Protein AF-A0A7S7QTP5-F1 (afdb_monomer_lite)

Foldseek 3Di:
DDPPPDPLQADAPDKFWQDDPFDDAQQKTWGQDPSCLVQLVQFDDPVDPPRFRQKFKDKSNHTFDDEDDDLVCCRPVALRYKHGHSRTIMHGDNVSPDPNPPPIIMMIHHHYPVVVPDD

Secondary structure (DSSP, 8-state):
--------PPPSSEEEEE-SPPEEETTEEEE--GGGGGTGGGS--TT-TT-----EEEETTEEP---S--HHHHHHH-TT-EEEETTEEEE--TTS--TTTS---EEEEE--GGGG---

pLDDT: mean 87.25, std 17.01, range [39.84, 98.75]

Radius of gyration: 14.22 Å; chains: 1; bounding box: 44×34×38 Å

Sequence (119 aa):
MNHRYVDPVPKGTIVIRLSKPFEAHDHAAVSRQDVLSKLAPWADDDKVEAQQSPIIVYEDGVPLGPAHNTFGDIARLGAGRYAHWRSGVAFSASDNSDPNDNGRNYWAVLPNEQSRRRD

Structure (mmCIF, N/CA/C/O backbone):
data_AF-A0A7S7QTP5-F1
#
_entry.id   AF-A0A7S7QTP5-F1
#
loop_
_atom_site.group_PDB
_atom_site.id
_atom_site.type_symbol
_atom_site.label_atom_id
_atom_site.label_alt_id
_atom_site.label_comp_id
_atom_site.label_asym_id
_atom_site.label_entity_id
_atom_site.label_seq_id
_atom_site.pdbx_PDB_ins_code
_atom_site.Cartn_x
_atom_site.Cartn_y
_atom_site.Cartn_z
_atom_site.occupancy
_atom_site.B_iso_or_equiv
_atom_site.auth_seq_id
_atom_site.auth_comp_id
_atom_site.auth_asym_id
_atom_site.auth_atom_id
_atom_site.pdbx_PDB_model_num
ATOM 1 N N . MET A 1 1 ? -27.905 -20.172 7.215 1.00 39.94 1 MET A N 1
ATOM 2 C CA . MET A 1 1 ? -26.497 -19.752 7.373 1.00 39.94 1 MET A CA 1
ATOM 3 C C . MET A 1 1 ? -26.428 -18.232 7.280 1.00 39.94 1 MET A C 1
ATOM 5 O O . MET A 1 1 ? -26.692 -17.697 6.214 1.00 39.94 1 MET A O 1
ATOM 9 N N . ASN A 1 2 ? -26.147 -17.532 8.384 1.00 39.84 2 ASN A N 1
ATOM 10 C CA . ASN A 1 2 ? -25.981 -16.074 8.384 1.00 39.84 2 ASN A CA 1
ATOM 11 C C . ASN A 1 2 ? -24.528 -15.732 8.038 1.00 39.84 2 ASN A C 1
ATOM 13 O O . ASN A 1 2 ? -23.695 -15.621 8.935 1.00 39.84 2 ASN A O 1
ATOM 17 N N . HIS A 1 3 ? -24.210 -15.548 6.758 1.00 47.28 3 HIS A N 1
ATOM 18 C CA . HIS A 1 3 ? -22.981 -14.843 6.396 1.00 47.28 3 HIS A CA 1
ATOM 19 C C . HIS A 1 3 ? -23.216 -13.352 6.643 1.00 47.28 3 HIS A C 1
ATOM 21 O O . HIS A 1 3 ? -23.709 -12.629 5.782 1.00 47.28 3 HIS A O 1
ATOM 27 N N . ARG A 1 4 ? -22.910 -12.892 7.862 1.00 48.09 4 ARG A N 1
ATOM 28 C CA . ARG A 1 4 ? -22.656 -11.469 8.103 1.00 48.09 4 ARG A CA 1
ATOM 29 C C . ARG A 1 4 ? -21.436 -11.115 7.256 1.00 48.09 4 ARG A C 1
ATOM 31 O O . ARG A 1 4 ? -20.320 -11.450 7.636 1.00 48.09 4 ARG A O 1
ATOM 38 N N . TYR A 1 5 ? -21.658 -10.493 6.103 1.00 48.84 5 TYR A N 1
ATOM 39 C CA . TYR A 1 5 ? -20.602 -9.808 5.369 1.00 48.84 5 TYR A CA 1
ATOM 40 C C . TYR A 1 5 ? -20.106 -8.678 6.276 1.00 48.84 5 TYR A C 1
ATOM 42 O O . TYR A 1 5 ? -20.771 -7.655 6.436 1.00 48.84 5 TYR A O 1
ATOM 50 N N . VAL A 1 6 ? -19.008 -8.927 6.987 1.00 53.88 6 VAL A N 1
ATOM 51 C CA . VAL A 1 6 ? -18.266 -7.874 7.673 1.00 53.88 6 VAL A CA 1
ATOM 52 C C . VAL A 1 6 ? -17.438 -7.221 6.587 1.00 53.88 6 VAL A C 1
ATOM 54 O O . VAL A 1 6 ? -16.608 -7.889 5.979 1.00 53.88 6 VAL A O 1
ATOM 57 N N . ASP A 1 7 ? -17.713 -5.951 6.311 1.00 54.00 7 ASP A N 1
ATOM 58 C CA . ASP A 1 7 ? -16.914 -5.168 5.378 1.00 54.00 7 ASP A CA 1
ATOM 59 C C . ASP A 1 7 ? -15.446 -5.205 5.855 1.00 54.00 7 ASP A C 1
ATOM 61 O O . ASP A 1 7 ? -15.170 -4.728 6.962 1.00 54.00 7 ASP A O 1
ATOM 65 N N . PRO A 1 8 ? -14.511 -5.833 5.114 1.00 67.81 8 PRO A N 1
ATOM 66 C CA . PRO A 1 8 ? -13.168 -6.140 5.614 1.00 67.81 8 PRO A CA 1
ATOM 67 C C . PRO A 1 8 ? -12.243 -4.916 5.624 1.00 67.81 8 PRO A C 1
ATOM 69 O O . PRO A 1 8 ? -11.036 -5.056 5.809 1.00 67.81 8 PRO A O 1
ATOM 72 N N . VAL A 1 9 ? -12.790 -3.717 5.398 1.00 77.25 9 VAL A N 1
ATOM 73 C CA . VAL A 1 9 ? -12.048 -2.458 5.376 1.00 77.25 9 VAL A CA 1
ATOM 74 C C . VAL A 1 9 ? -11.381 -2.250 6.739 1.00 77.25 9 VAL A C 1
ATOM 76 O O . VAL A 1 9 ? -12.078 -2.105 7.752 1.00 77.25 9 VAL A O 1
ATOM 79 N N . PRO A 1 10 ? -10.038 -2.217 6.801 1.00 83.00 10 PRO A N 1
ATOM 80 C CA . PRO A 1 10 ? -9.339 -1.926 8.041 1.00 83.00 10 PRO A CA 1
ATOM 81 C C . PRO A 1 10 ? -9.759 -0.563 8.599 1.00 83.00 10 PRO A C 1
ATOM 83 O O . PRO A 1 10 ? -10.066 0.367 7.854 1.00 83.00 10 PRO A O 1
ATOM 86 N N . LYS A 1 11 ? -9.753 -0.415 9.924 1.00 87.56 11 LYS A N 1
ATOM 87 C CA . LYS A 1 11 ? -10.119 0.848 10.579 1.00 87.56 11 LYS A CA 1
ATOM 88 C C . LYS A 1 11 ? -8.886 1.725 10.792 1.00 87.56 11 LYS A C 1
ATOM 90 O O . LYS A 1 11 ? -7.840 1.233 11.203 1.00 87.56 11 LYS A O 1
ATOM 95 N N . GLY A 1 12 ? -9.040 3.030 10.601 1.00 89.88 12 GLY A N 1
ATOM 96 C CA . GLY A 1 12 ? -7.996 4.017 10.866 1.00 89.88 12 GLY A CA 1
ATOM 97 C C . GLY A 1 12 ? -8.468 5.442 10.598 1.00 89.88 12 GLY A C 1
ATOM 98 O O . GLY A 1 12 ? -9.586 5.655 10.131 1.00 89.88 12 GLY A O 1
ATOM 99 N N . THR A 1 13 ? -7.592 6.405 10.879 1.00 93.19 13 THR A N 1
ATOM 100 C CA . THR A 1 13 ? -7.802 7.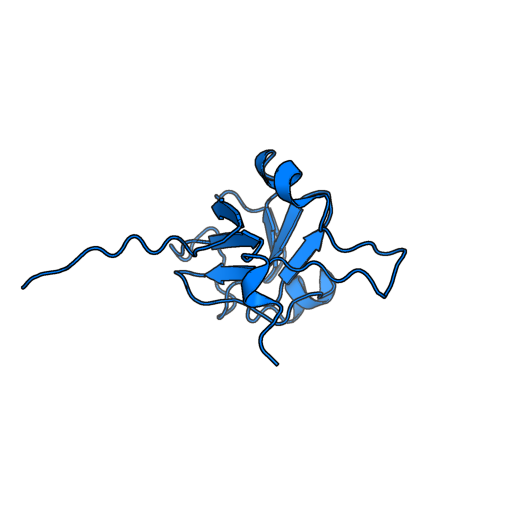834 10.615 1.00 93.19 13 THR A CA 1
ATOM 101 C C . THR A 1 13 ? -7.931 8.086 9.116 1.00 93.19 13 THR A C 1
ATOM 103 O O . THR A 1 13 ? -8.792 8.837 8.667 1.00 93.19 13 THR A O 1
ATOM 106 N N . ILE A 1 14 ? -7.066 7.438 8.334 1.00 94.19 14 ILE A N 1
ATOM 107 C CA . ILE A 1 14 ? -7.087 7.458 6.873 1.00 94.19 14 ILE A CA 1
ATOM 108 C C . ILE A 1 14 ? -7.006 6.009 6.414 1.00 94.19 14 ILE A C 1
ATOM 110 O O . ILE A 1 14 ? -6.137 5.269 6.866 1.00 94.19 14 ILE A O 1
ATOM 114 N N . VAL A 1 15 ? -7.905 5.616 5.517 1.00 95.44 15 VAL A N 1
ATOM 115 C CA . VAL A 1 15 ? -7.977 4.263 4.965 1.00 95.44 15 VAL A CA 1
ATOM 116 C C . VAL A 1 15 ? -8.074 4.382 3.452 1.00 95.44 15 VAL A C 1
ATOM 118 O O . VAL A 1 15 ? -9.026 4.963 2.930 1.00 95.44 15 VAL A O 1
ATOM 121 N N . ILE A 1 16 ? -7.068 3.875 2.745 1.00 96.50 16 ILE A N 1
ATOM 122 C CA . ILE A 1 16 ? -6.974 3.956 1.287 1.00 96.50 16 ILE A CA 1
ATOM 123 C C . ILE A 1 16 ? -6.857 2.548 0.728 1.00 96.50 16 ILE A C 1
ATOM 125 O O . ILE A 1 16 ? -5.950 1.809 1.099 1.00 96.50 16 ILE A O 1
ATOM 129 N N . ARG A 1 17 ? -7.748 2.187 -0.198 1.00 96.69 17 ARG A N 1
ATOM 130 C CA . ARG A 1 17 ? -7.618 0.943 -0.959 1.00 96.69 17 ARG A CA 1
ATOM 131 C C . ARG A 1 17 ? -6.524 1.103 -2.010 1.00 96.69 17 ARG A C 1
ATOM 133 O O . ARG A 1 17 ? -6.604 2.012 -2.840 1.00 96.69 17 ARG A O 1
ATOM 140 N N . LEU A 1 18 ? -5.549 0.202 -1.988 1.00 97.06 18 LEU A N 1
ATOM 141 C CA . LEU A 1 18 ? -4.547 0.082 -3.036 1.00 97.06 18 LEU A CA 1
ATOM 142 C C . LEU A 1 18 ? -5.172 -0.702 -4.196 1.00 97.06 18 LEU A C 1
ATOM 144 O O . LEU A 1 18 ? -5.604 -1.841 -4.018 1.00 97.06 18 LEU A O 1
ATOM 148 N N . SER A 1 19 ? -5.295 -0.076 -5.364 1.00 94.38 19 SER A N 1
ATOM 149 C CA . SER A 1 19 ? -5.970 -0.651 -6.529 1.00 94.38 19 SER A CA 1
ATOM 150 C C . SER A 1 19 ? -5.017 -0.844 -7.697 1.00 94.38 19 SER A C 1
ATOM 152 O O . SER A 1 19 ? -4.252 0.060 -8.024 1.00 94.38 19 SER A O 1
ATOM 154 N N . LYS A 1 20 ? -5.157 -1.987 -8.368 1.00 91.94 20 LYS A N 1
ATOM 155 C CA . LYS A 1 20 ? -4.462 -2.316 -9.612 1.00 91.94 20 LYS A CA 1
ATOM 156 C C . LYS A 1 20 ? -4.752 -1.312 -10.754 1.00 91.94 20 LYS A C 1
ATOM 158 O O . LYS A 1 20 ? -5.817 -0.684 -10.736 1.00 91.94 20 LYS A O 1
ATOM 163 N N . PRO A 1 21 ? -3.885 -1.228 -11.782 1.00 95.88 21 PRO A N 1
ATOM 164 C CA . PRO A 1 21 ? -2.620 -1.956 -11.913 1.00 95.88 21 PRO A CA 1
ATOM 165 C C . PRO A 1 21 ? -1.558 -1.449 -10.934 1.00 95.88 21 PRO A C 1
ATOM 167 O O . PRO A 1 21 ? -1.421 -0.246 -10.726 1.00 95.88 21 PRO A O 1
ATOM 170 N N . PHE A 1 22 ? -0.816 -2.382 -10.345 1.00 97.56 22 PHE A N 1
ATOM 171 C CA . PHE A 1 22 ? 0.413 -2.091 -9.619 1.00 97.56 22 PHE A CA 1
ATOM 172 C C . PHE A 1 22 ? 1.601 -2.236 -10.561 1.00 97.56 22 PHE A C 1
ATOM 174 O O . PHE A 1 22 ? 1.638 -3.161 -11.376 1.00 97.56 22 PHE A O 1
ATOM 181 N N . GLU A 1 23 ? 2.590 -1.360 -10.424 1.00 97.56 23 GLU A N 1
ATOM 182 C CA . GLU A 1 23 ? 3.876 -1.560 -11.091 1.00 97.56 23 GLU A CA 1
ATOM 183 C C . GLU A 1 23 ? 4.602 -2.721 -10.406 1.00 97.56 23 GLU A C 1
ATOM 185 O O . GLU A 1 23 ? 4.903 -2.637 -9.214 1.00 97.56 23 GLU A O 1
ATOM 190 N N . ALA A 1 24 ? 4.834 -3.808 -11.141 1.00 95.12 24 ALA A N 1
ATOM 191 C CA . ALA A 1 24 ? 5.399 -5.042 -10.608 1.00 95.12 24 ALA A CA 1
ATOM 192 C C . ALA A 1 24 ? 6.895 -5.176 -10.937 1.00 95.12 24 ALA A C 1
ATOM 194 O O . ALA A 1 24 ? 7.311 -4.962 -12.077 1.00 95.12 24 ALA A O 1
ATOM 195 N N . HIS A 1 25 ? 7.692 -5.561 -9.939 1.00 95.75 25 HIS A N 1
ATOM 196 C CA . HIS A 1 25 ? 9.128 -5.826 -10.041 1.00 95.75 25 HIS A CA 1
ATOM 197 C C . HIS A 1 25 ? 9.516 -6.960 -9.080 1.00 95.75 25 HIS A C 1
ATOM 199 O O . HIS A 1 25 ? 9.566 -6.749 -7.869 1.00 95.75 25 HIS A O 1
ATOM 205 N N . ASP A 1 26 ? 9.804 -8.152 -9.607 1.00 96.88 26 ASP A N 1
ATOM 206 C CA . A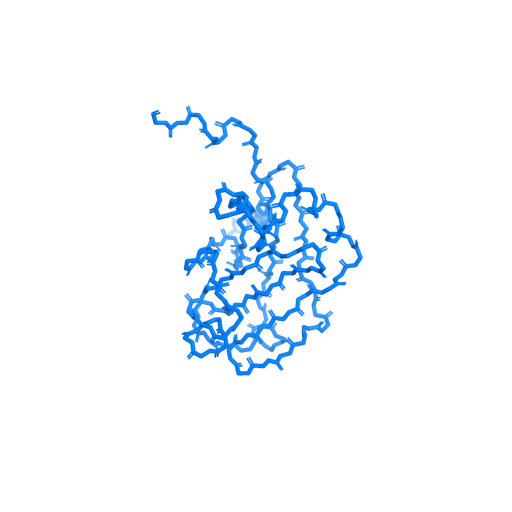SP A 1 26 ? 9.988 -9.378 -8.814 1.00 96.88 26 ASP A CA 1
ATOM 207 C C . ASP A 1 26 ? 8.813 -9.594 -7.838 1.00 96.88 26 ASP A C 1
ATOM 209 O O . ASP A 1 26 ? 7.672 -9.722 -8.277 1.00 96.88 26 ASP A O 1
ATOM 213 N N . HIS A 1 27 ? 9.054 -9.614 -6.523 1.00 97.88 27 HIS A N 1
ATOM 214 C CA . HIS A 1 27 ? 7.992 -9.712 -5.513 1.00 97.88 27 HIS A CA 1
ATOM 215 C C . HIS A 1 27 ? 7.341 -8.366 -5.160 1.00 97.88 27 HIS A C 1
ATOM 217 O O . HIS A 1 27 ? 6.355 -8.341 -4.421 1.00 97.88 27 HIS A O 1
ATOM 223 N N . ALA A 1 28 ? 7.891 -7.247 -5.637 1.00 97.69 28 ALA A N 1
ATOM 224 C CA . ALA A 1 28 ? 7.395 -5.917 -5.320 1.00 97.69 28 ALA A CA 1
ATOM 225 C C . ALA A 1 28 ? 6.247 -5.500 -6.243 1.00 97.69 28 ALA A C 1
ATOM 227 O O . ALA A 1 28 ? 6.298 -5.670 -7.458 1.00 97.69 28 ALA A O 1
ATOM 228 N N . ALA A 1 29 ? 5.262 -4.845 -5.646 1.00 98.31 29 ALA A N 1
ATOM 229 C CA . ALA A 1 29 ? 4.194 -4.107 -6.289 1.00 98.31 29 ALA A CA 1
ATOM 230 C C . ALA A 1 29 ? 4.215 -2.661 -5.780 1.00 98.31 29 ALA A C 1
ATOM 232 O O . ALA A 1 29 ? 4.357 -2.420 -4.577 1.00 98.31 29 ALA A O 1
ATOM 233 N N . VAL A 1 30 ? 4.063 -1.688 -6.679 1.00 98.25 30 VAL A N 1
ATOM 234 C CA . VAL A 1 30 ? 4.025 -0.261 -6.330 1.00 98.25 30 VAL A CA 1
ATOM 235 C C . VAL A 1 30 ? 2.688 0.351 -6.722 1.00 98.25 30 VAL A C 1
ATOM 237 O O . VAL A 1 30 ? 2.255 0.250 -7.871 1.00 98.25 30 VAL A O 1
ATOM 240 N N . SER A 1 31 ? 2.049 1.027 -5.765 1.00 97.88 31 SER A N 1
ATOM 241 C CA . SER A 1 31 ? 0.899 1.899 -6.011 1.00 97.88 31 SER A CA 1
ATOM 242 C C . SER A 1 31 ? 1.317 3.367 -5.949 1.00 97.88 31 SER A C 1
ATOM 244 O O . SER A 1 31 ? 1.920 3.813 -4.969 1.00 97.88 31 SER A O 1
ATOM 246 N N . ARG A 1 32 ? 0.940 4.121 -6.987 1.00 95.81 32 ARG A N 1
ATOM 247 C CA . ARG A 1 32 ? 1.130 5.577 -7.114 1.00 95.81 32 ARG A CA 1
ATOM 248 C C . ARG A 1 32 ? -0.192 6.334 -7.263 1.00 95.81 32 ARG A C 1
ATOM 250 O O . ARG A 1 32 ? -0.251 7.371 -7.910 1.00 95.81 32 ARG A O 1
ATOM 257 N N . GLN A 1 33 ? -1.280 5.804 -6.706 1.00 95.94 33 GLN A N 1
ATOM 258 C CA . GLN A 1 33 ? -2.585 6.465 -6.787 1.00 95.94 33 GLN A CA 1
ATOM 259 C C . GLN A 1 33 ? -2.535 7.873 -6.172 1.00 95.94 33 GLN A C 1
ATOM 261 O O . GLN A 1 33 ? -2.091 8.025 -5.036 1.00 95.94 33 GLN A O 1
ATOM 266 N N . ASP A 1 34 ? -3.102 8.875 -6.851 1.00 96.06 34 ASP A N 1
ATOM 267 C CA . ASP A 1 34 ? -3.112 10.278 -6.391 1.00 96.06 34 ASP A CA 1
ATOM 268 C C . ASP A 1 34 ? -3.661 10.454 -4.967 1.00 96.06 34 ASP A C 1
ATOM 270 O O . ASP A 1 34 ? -3.211 11.313 -4.206 1.00 96.06 34 ASP A O 1
ATOM 274 N N . VAL A 1 35 ? -4.618 9.610 -4.562 1.00 95.19 35 VAL A N 1
ATOM 275 C CA . VAL A 1 35 ? -5.208 9.631 -3.214 1.00 95.19 35 VAL A CA 1
ATOM 276 C C . VAL A 1 35 ? -4.183 9.344 -2.105 1.00 95.19 35 VAL A C 1
ATOM 278 O O . VAL A 1 35 ? -4.388 9.790 -0.975 1.00 95.19 35 VAL A O 1
ATOM 281 N N . LEU A 1 36 ? -3.062 8.677 -2.415 1.00 95.38 36 LEU A N 1
ATOM 282 C CA . LEU A 1 36 ? -1.958 8.432 -1.476 1.00 95.38 36 LEU A CA 1
ATOM 283 C C . LEU A 1 36 ? -1.244 9.719 -1.053 1.00 95.38 36 LEU A C 1
ATOM 285 O O . LEU A 1 36 ? -0.635 9.740 0.014 1.00 95.38 36 LEU A O 1
ATOM 289 N N . SER A 1 37 ? -1.402 10.827 -1.788 1.00 94.56 37 SER A N 1
ATOM 290 C CA . SER A 1 37 ? -0.927 12.150 -1.350 1.00 94.56 37 SER A CA 1
ATOM 291 C C . SER A 1 37 ? -1.478 12.563 0.023 1.00 94.56 37 SER A C 1
ATOM 293 O O . SER A 1 37 ? -0.824 13.310 0.750 1.00 94.56 37 SER A O 1
ATOM 295 N N . LYS A 1 38 ? -2.632 12.015 0.440 1.00 94.56 38 LYS A N 1
ATOM 296 C CA . LYS A 1 38 ? -3.180 12.197 1.793 1.00 94.56 38 LYS A CA 1
ATOM 297 C C . LYS A 1 38 ? -2.310 11.577 2.886 1.00 94.56 38 LYS A C 1
ATOM 299 O O . LYS A 1 38 ? -2.396 12.025 4.020 1.00 94.56 38 LYS A O 1
ATOM 304 N N . LEU A 1 39 ? -1.506 10.559 2.573 1.00 94.00 39 LEU A N 1
ATOM 305 C CA . LEU A 1 39 ? -0.581 9.908 3.505 1.00 94.00 39 LEU A CA 1
ATOM 306 C C . LEU A 1 39 ? 0.831 10.505 3.451 1.00 94.00 39 LEU A C 1
ATOM 308 O O . LEU A 1 39 ? 1.578 10.346 4.412 1.00 94.00 39 LEU A O 1
ATOM 312 N N . ALA A 1 40 ? 1.179 11.254 2.399 1.00 92.38 40 ALA A N 1
ATOM 313 C CA . ALA A 1 40 ? 2.509 11.838 2.203 1.00 92.38 40 ALA A CA 1
ATOM 314 C C . ALA A 1 40 ? 3.081 12.648 3.392 1.00 92.38 40 ALA A C 1
ATOM 316 O O . ALA A 1 40 ? 4.303 12.640 3.553 1.00 92.38 40 ALA A O 1
ATOM 317 N N . PRO A 1 41 ? 2.284 13.330 4.249 1.00 91.44 41 PRO A N 1
ATOM 318 C CA . PRO A 1 41 ? 2.807 13.967 5.464 1.00 91.44 41 PRO A CA 1
ATOM 319 C C . PRO A 1 41 ? 3.437 12.999 6.477 1.00 91.44 41 PRO A C 1
ATOM 321 O O . PRO A 1 41 ? 4.190 13.443 7.336 1.00 91.44 41 PRO A O 1
ATOM 324 N N . TRP A 1 42 ? 3.134 11.703 6.376 1.00 91.50 42 TRP A N 1
ATOM 325 C CA . TRP A 1 42 ? 3.615 10.637 7.255 1.00 91.50 42 TRP A CA 1
ATOM 326 C C . TRP A 1 42 ? 4.497 9.615 6.528 1.00 91.50 42 TRP A C 1
ATOM 328 O O . TRP A 1 42 ? 4.642 8.495 7.011 1.00 91.50 42 TRP A O 1
ATOM 338 N N . ALA A 1 43 ? 5.005 9.932 5.339 1.00 90.75 43 ALA A N 1
ATOM 339 C CA . ALA A 1 43 ? 5.917 9.052 4.613 1.00 90.75 43 ALA A CA 1
ATOM 340 C C . ALA A 1 43 ? 7.280 8.933 5.301 1.00 90.75 43 ALA A C 1
ATOM 342 O O . ALA A 1 43 ? 7.677 9.840 6.033 1.00 90.75 43 ALA A O 1
ATOM 343 N N . ASP A 1 44 ? 7.982 7.832 5.025 1.00 84.62 44 ASP A N 1
ATOM 344 C CA . ASP A 1 44 ? 9.392 7.695 5.380 1.00 84.62 44 ASP A CA 1
ATOM 345 C C . ASP A 1 44 ? 10.181 8.840 4.713 1.00 84.62 44 ASP A C 1
ATOM 347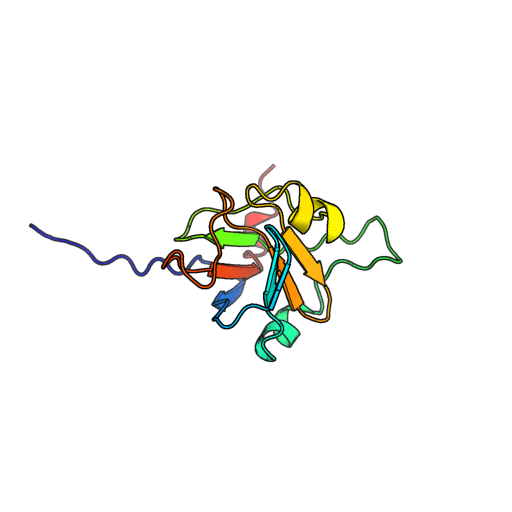 O O . ASP A 1 44 ? 9.943 9.184 3.546 1.00 84.62 44 ASP A O 1
ATOM 351 N N . ASP A 1 45 ? 11.084 9.468 5.468 1.00 73.88 45 ASP A N 1
ATOM 352 C CA . ASP A 1 45 ? 12.006 10.485 4.959 1.00 73.88 45 ASP A CA 1
ATOM 353 C C . ASP A 1 45 ? 13.428 9.920 4.986 1.00 73.88 45 ASP A C 1
ATOM 355 O O . ASP A 1 45 ? 14.022 9.765 6.052 1.00 73.88 45 ASP A O 1
ATOM 359 N N . ASP A 1 46 ? 13.991 9.650 3.805 1.00 61.16 46 ASP A N 1
ATOM 360 C CA . ASP A 1 46 ? 15.348 9.108 3.642 1.00 61.16 46 ASP A CA 1
ATOM 361 C C . ASP A 1 46 ? 16.440 10.001 4.269 1.00 61.16 46 ASP A C 1
ATOM 363 O O . ASP A 1 46 ? 17.581 9.569 4.432 1.00 61.16 46 ASP A O 1
ATOM 367 N N . LYS A 1 47 ? 16.126 11.260 4.612 1.00 61.09 47 LYS A N 1
ATOM 368 C CA . LYS A 1 47 ? 17.055 12.191 5.272 1.00 61.09 47 LYS A CA 1
ATOM 369 C C . LYS A 1 47 ? 16.972 12.157 6.796 1.00 61.09 47 LYS A C 1
ATOM 371 O O . LYS A 1 47 ? 17.815 12.769 7.452 1.00 61.09 47 LYS A O 1
ATOM 376 N N . VAL A 1 48 ? 15.959 11.505 7.365 1.00 55.16 48 VAL A N 1
ATOM 377 C CA . VAL A 1 48 ? 15.700 11.489 8.806 1.00 55.16 48 VAL A CA 1
ATOM 378 C C . VAL A 1 48 ? 15.454 10.049 9.242 1.00 55.16 48 VAL A C 1
ATOM 380 O O . VAL A 1 48 ? 14.318 9.589 9.264 1.00 55.16 48 VAL A O 1
ATOM 383 N N . GLU A 1 49 ? 16.517 9.364 9.676 1.00 50.38 49 GLU A N 1
ATOM 384 C CA . GLU A 1 49 ? 16.480 7.975 10.183 1.00 50.38 49 GLU A CA 1
ATOM 385 C C . GLU A 1 49 ? 15.411 7.728 11.273 1.00 50.38 49 GLU A C 1
ATOM 387 O O . GLU A 1 49 ? 15.025 6.590 11.526 1.00 50.38 49 GLU A O 1
ATOM 392 N N . ALA A 1 50 ? 14.910 8.788 11.919 1.00 52.72 50 ALA A N 1
ATOM 393 C CA . ALA A 1 50 ? 13.941 8.726 13.010 1.00 52.72 50 ALA A CA 1
ATOM 394 C C . ALA A 1 50 ? 12.464 8.929 12.604 1.00 52.72 50 ALA A C 1
ATOM 396 O O . ALA A 1 50 ? 11.593 8.793 13.464 1.00 52.72 50 ALA A O 1
ATOM 397 N N . GLN A 1 51 ? 12.141 9.270 11.347 1.00 58.34 51 GLN A N 1
ATOM 398 C CA . GLN A 1 51 ? 10.743 9.401 10.903 1.00 58.34 51 GLN A CA 1
ATOM 399 C C . GLN A 1 51 ? 10.288 8.147 10.163 1.00 58.34 51 GLN A C 1
ATOM 401 O O . GLN A 1 51 ? 10.247 8.097 8.938 1.00 58.34 51 GLN A O 1
ATOM 406 N N . GLN A 1 52 ? 9.927 7.139 10.953 1.00 78.56 52 GLN A N 1
ATOM 407 C CA . GLN A 1 52 ? 9.264 5.939 10.467 1.00 78.56 52 GLN A CA 1
ATOM 408 C C . GLN A 1 52 ? 7.784 6.221 10.212 1.00 78.56 52 GLN A C 1
ATOM 410 O O . GLN A 1 52 ? 7.049 6.699 11.085 1.00 78.56 52 GLN A O 1
ATOM 415 N N . SER A 1 53 ? 7.342 5.913 9.001 1.00 88.75 53 SER A N 1
ATOM 416 C CA . SER A 1 53 ? 5.952 5.991 8.609 1.00 88.75 53 SER A CA 1
ATOM 417 C C . SER A 1 53 ? 5.048 5.144 9.520 1.00 88.75 53 SER A C 1
ATOM 419 O O . SER A 1 53 ? 5.197 3.936 9.642 1.00 88.75 53 SER A O 1
ATOM 421 N N . PRO A 1 54 ? 4.009 5.720 10.124 1.00 92.62 54 PRO A N 1
ATOM 422 C CA . PRO A 1 54 ? 3.099 4.984 10.987 1.00 92.62 54 PRO A CA 1
ATOM 423 C C . PRO A 1 54 ? 2.067 4.150 10.223 1.00 92.62 54 PRO A C 1
ATOM 425 O O . PRO A 1 54 ? 1.158 3.608 10.857 1.00 92.62 54 PRO A O 1
ATOM 428 N N . ILE A 1 55 ? 2.090 4.155 8.887 1.00 94.69 55 ILE A N 1
ATOM 429 C CA . ILE A 1 55 ? 1.045 3.487 8.122 1.00 94.69 55 ILE A CA 1
ATOM 430 C C . ILE A 1 55 ? 1.205 1.972 8.210 1.00 94.69 55 ILE A C 1
ATOM 432 O O . ILE A 1 55 ? 2.317 1.451 8.259 1.00 94.69 55 ILE A O 1
ATOM 436 N N . ILE A 1 56 ? 0.083 1.265 8.168 1.00 96.38 56 ILE A N 1
ATOM 437 C CA . ILE A 1 56 ? 0.033 -0.192 8.093 1.00 96.38 56 ILE A CA 1
ATOM 438 C C . ILE A 1 56 ? -0.548 -0.564 6.736 1.00 96.38 56 ILE A C 1
ATOM 440 O O . ILE A 1 56 ? -1.599 -0.040 6.347 1.00 96.38 56 ILE A O 1
ATOM 444 N N . VAL A 1 57 ? 0.132 -1.461 6.023 1.00 97.62 57 VAL A N 1
ATOM 445 C CA . VAL A 1 57 ? -0.421 -2.076 4.816 1.00 97.62 57 VAL A CA 1
ATOM 446 C C . VAL A 1 57 ? -1.152 -3.353 5.212 1.00 97.62 57 VAL A C 1
ATOM 448 O O . VAL A 1 57 ? -0.625 -4.141 5.987 1.00 97.62 57 VAL A O 1
ATOM 451 N N . TYR A 1 58 ? -2.364 -3.557 4.703 1.00 98.00 58 TYR A N 1
ATOM 452 C CA . TYR A 1 58 ? -3.150 -4.768 4.938 1.00 98.00 58 TYR A CA 1
ATOM 453 C C . TYR A 1 58 ? -3.370 -5.538 3.639 1.00 98.00 58 TYR A C 1
ATOM 455 O O . TYR A 1 58 ? -3.610 -4.925 2.602 1.00 98.00 58 TYR A O 1
ATOM 463 N N . GLU A 1 59 ? -3.370 -6.864 3.740 1.00 97.44 59 GLU A N 1
ATOM 464 C CA . GLU A 1 59 ? -3.786 -7.836 2.729 1.00 97.44 59 GLU A CA 1
ATOM 465 C C . GLU A 1 59 ? -5.003 -8.600 3.268 1.00 97.44 59 GLU A C 1
ATOM 467 O O . GLU A 1 59 ? -4.916 -9.246 4.308 1.00 97.44 59 GLU A O 1
ATOM 472 N N . ASP A 1 60 ? -6.163 -8.466 2.620 1.00 95.31 60 ASP A N 1
ATOM 473 C CA . ASP A 1 60 ? -7.444 -9.061 3.045 1.00 95.31 60 ASP A CA 1
ATOM 474 C C . ASP A 1 60 ? -7.780 -8.850 4.538 1.00 95.31 60 ASP A C 1
ATOM 476 O O . ASP A 1 60 ? -8.385 -9.687 5.207 1.00 95.31 60 ASP A O 1
ATOM 480 N N . GLY A 1 61 ? -7.393 -7.687 5.070 1.00 91.12 61 GLY A N 1
ATOM 481 C CA . GLY A 1 61 ? -7.616 -7.315 6.469 1.00 91.12 61 GLY A CA 1
ATOM 482 C C . GLY A 1 61 ? -6.552 -7.823 7.449 1.00 91.12 61 GLY A C 1
ATOM 483 O O . GLY A 1 61 ? -6.632 -7.501 8.634 1.00 91.12 61 GLY A O 1
ATOM 484 N N . VAL A 1 62 ? -5.529 -8.539 6.978 1.00 95.00 62 VAL A N 1
ATOM 485 C CA . VAL A 1 62 ? -4.358 -8.960 7.763 1.00 95.00 62 VAL A CA 1
ATOM 486 C C . VAL A 1 62 ? -3.207 -7.972 7.539 1.00 95.00 62 VAL A C 1
ATOM 488 O O . VAL A 1 62 ? -2.903 -7.664 6.388 1.00 95.00 62 VAL A O 1
ATOM 491 N N . PRO A 1 63 ? -2.562 -7.437 8.592 1.00 96.56 63 PRO A N 1
ATOM 492 C CA . PRO A 1 63 ? -1.437 -6.527 8.419 1.00 96.56 63 PRO A CA 1
ATOM 493 C C . PRO A 1 63 ? -0.240 -7.254 7.797 1.00 96.56 63 PRO A C 1
ATOM 495 O O . PRO A 1 63 ? 0.152 -8.334 8.239 1.00 96.56 63 PRO A O 1
ATOM 498 N N . LEU A 1 64 ? 0.345 -6.629 6.783 1.00 97.81 64 LEU A N 1
ATOM 499 C CA . LEU A 1 64 ? 1.611 -7.021 6.188 1.00 97.81 64 LEU A CA 1
ATOM 500 C C . LEU A 1 64 ? 2.782 -6.482 7.021 1.00 97.81 64 LEU A C 1
ATOM 502 O O . LEU A 1 64 ? 2.654 -5.514 7.771 1.00 97.81 64 LEU A O 1
ATOM 506 N N . GLY A 1 65 ? 3.943 -7.104 6.867 1.00 95.50 65 GLY A N 1
ATOM 507 C CA . GLY A 1 65 ? 5.202 -6.626 7.416 1.00 95.50 65 GLY A CA 1
ATOM 508 C C . GLY A 1 65 ? 6.356 -7.568 7.069 1.00 95.50 65 GLY A C 1
ATOM 509 O O . GLY A 1 65 ? 6.118 -8.647 6.530 1.00 95.50 65 GLY A O 1
ATOM 510 N N . PRO A 1 66 ? 7.607 -7.209 7.403 1.00 95.44 66 PRO A N 1
ATOM 511 C CA . PRO A 1 66 ? 8.007 -6.003 8.138 1.00 95.44 66 PRO A CA 1
ATOM 512 C C . PRO A 1 66 ? 7.773 -4.673 7.388 1.00 95.44 66 PRO A C 1
ATOM 514 O O . PRO A 1 66 ? 7.786 -4.631 6.159 1.00 95.44 66 PRO A O 1
ATOM 517 N N . ALA A 1 67 ? 7.582 -3.580 8.131 1.00 93.44 67 ALA A N 1
ATOM 518 C CA . ALA A 1 67 ? 7.524 -2.210 7.600 1.00 93.44 67 ALA A CA 1
ATOM 519 C C . ALA A 1 67 ? 8.935 -1.617 7.389 1.00 93.44 67 ALA A C 1
ATOM 521 O O . ALA A 1 67 ? 9.911 -2.194 7.868 1.00 93.44 67 ALA A O 1
ATOM 522 N N . HIS A 1 68 ? 9.039 -0.464 6.716 1.00 91.81 68 HIS A N 1
ATOM 523 C CA . HIS A 1 68 ? 10.286 0.310 6.529 1.00 91.81 68 HIS A CA 1
ATOM 524 C C . HIS A 1 68 ? 11.414 -0.448 5.819 1.00 91.81 68 HIS A C 1
ATOM 526 O O . HIS A 1 68 ? 12.570 -0.400 6.235 1.00 91.81 68 HIS A O 1
ATOM 532 N N . ASN A 1 69 ? 11.090 -1.182 4.755 1.00 92.94 69 ASN A N 1
ATOM 533 C CA . ASN A 1 69 ? 12.101 -1.902 3.978 1.00 92.94 69 ASN A CA 1
ATOM 534 C C . ASN A 1 69 ? 12.597 -1.081 2.785 1.00 92.94 69 ASN A C 1
ATOM 536 O O . ASN A 1 69 ? 11.911 -0.202 2.271 1.00 92.94 69 ASN A O 1
ATOM 540 N N . THR A 1 70 ? 13.789 -1.401 2.288 1.00 92.88 70 THR A N 1
ATOM 541 C CA . THR A 1 70 ? 14.237 -0.862 1.000 1.00 92.88 70 THR A CA 1
ATOM 542 C C . THR A 1 70 ? 13.416 -1.475 -0.138 1.00 92.88 70 THR A C 1
ATOM 544 O O . THR A 1 70 ? 12.948 -2.610 -0.032 1.00 92.88 70 THR A O 1
ATOM 547 N N . PHE A 1 71 ? 13.280 -0.773 -1.269 1.00 93.81 71 PHE A N 1
ATOM 548 C CA . PHE A 1 71 ? 12.639 -1.362 -2.454 1.00 93.81 71 PHE A CA 1
ATOM 549 C C . PHE A 1 71 ? 13.330 -2.661 -2.899 1.00 93.81 71 PHE A C 1
ATOM 551 O O . PHE A 1 71 ? 12.658 -3.619 -3.268 1.00 93.81 71 PHE A O 1
ATOM 558 N N . GLY A 1 72 ? 14.663 -2.716 -2.795 1.00 95.31 72 GLY A N 1
ATOM 559 C CA . GLY A 1 72 ? 15.443 -3.910 -3.117 1.00 95.31 72 GLY A CA 1
ATOM 560 C C . GLY A 1 72 ? 15.103 -5.108 -2.228 1.00 95.31 72 GLY A C 1
ATOM 561 O O . GLY A 1 72 ? 14.981 -6.221 -2.734 1.00 95.31 72 GLY A O 1
ATOM 562 N N . ASP A 1 73 ? 14.892 -4.905 -0.925 1.00 96.31 73 ASP A N 1
ATOM 563 C CA . ASP A 1 73 ? 14.471 -5.989 -0.031 1.00 96.31 73 ASP A CA 1
ATOM 564 C C . ASP A 1 73 ? 13.019 -6.405 -0.260 1.00 96.31 73 ASP A C 1
ATOM 566 O O . ASP A 1 73 ? 12.715 -7.592 -0.169 1.00 96.31 73 ASP A O 1
ATOM 570 N N . ILE A 1 74 ? 12.129 -5.472 -0.611 1.00 97.50 74 ILE A N 1
ATOM 571 C CA . ILE A 1 74 ? 10.752 -5.816 -0.996 1.00 97.50 74 ILE A CA 1
ATOM 572 C C . ILE A 1 74 ? 10.767 -6.681 -2.263 1.00 97.50 74 ILE A C 1
ATOM 574 O O . ILE A 1 74 ? 10.161 -7.747 -2.267 1.00 97.50 74 ILE A O 1
ATOM 578 N N . ALA A 1 75 ? 11.501 -6.272 -3.300 1.00 97.50 75 ALA A N 1
ATOM 579 C CA . ALA A 1 75 ? 11.580 -7.003 -4.564 1.00 97.50 75 ALA A CA 1
ATOM 580 C C . ALA A 1 75 ? 12.230 -8.387 -4.401 1.00 97.50 75 ALA A C 1
ATOM 582 O O . ALA A 1 75 ? 11.724 -9.377 -4.922 1.00 97.50 75 ALA A O 1
ATOM 583 N N . ARG A 1 76 ? 13.326 -8.471 -3.634 1.00 97.75 76 ARG A N 1
ATOM 584 C CA . ARG A 1 76 ? 14.133 -9.693 -3.494 1.00 97.75 76 ARG A CA 1
ATOM 585 C C . ARG A 1 76 ? 13.612 -10.670 -2.443 1.00 97.75 76 ARG A C 1
ATOM 587 O O . ARG A 1 76 ? 13.723 -11.876 -2.636 1.00 97.75 76 ARG A O 1
ATOM 594 N N . LEU A 1 77 ? 13.144 -10.177 -1.295 1.00 97.94 77 LEU A N 1
ATOM 595 C CA . LEU A 1 77 ? 12.720 -11.022 -0.169 1.00 97.94 77 LEU A CA 1
ATOM 596 C C . LEU A 1 77 ? 11.201 -11.170 -0.092 1.00 97.94 77 LEU A C 1
ATOM 598 O O . LEU A 1 77 ? 10.720 -12.2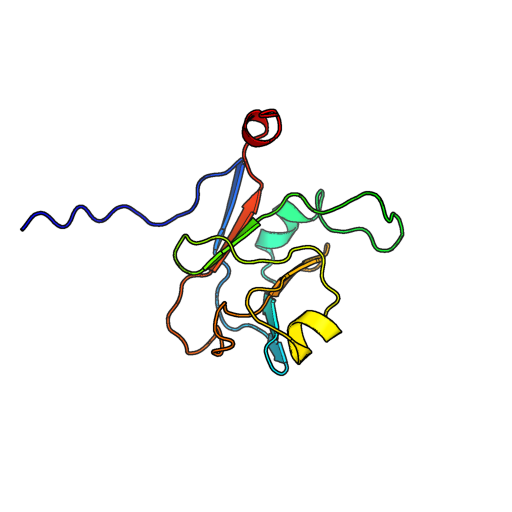04 0.372 1.00 97.94 77 LEU A O 1
ATOM 602 N N . GLY A 1 78 ? 10.464 -10.131 -0.491 1.00 97.94 78 GLY A N 1
ATOM 603 C CA . GLY A 1 78 ? 9.011 -10.074 -0.394 1.00 97.94 78 GLY A CA 1
ATOM 604 C C . GLY A 1 78 ? 8.493 -10.385 1.015 1.00 97.94 78 GLY A C 1
ATOM 605 O O . GLY A 1 78 ? 8.960 -9.806 2.002 1.00 97.94 78 GLY A O 1
ATOM 606 N N . ALA A 1 79 ? 7.566 -11.338 1.102 1.00 98.00 79 ALA A N 1
ATOM 607 C CA . ALA A 1 79 ? 6.957 -11.907 2.301 1.00 98.00 79 ALA A CA 1
ATOM 608 C C . ALA A 1 79 ? 6.236 -10.864 3.161 1.00 98.00 79 ALA A C 1
ATOM 610 O O . ALA A 1 79 ? 6.435 -10.802 4.372 1.00 98.00 79 ALA A O 1
ATOM 611 N N . GLY A 1 80 ? 5.435 -10.009 2.520 1.00 98.19 80 GLY A N 1
ATOM 612 C CA . GLY A 1 80 ? 4.687 -8.947 3.192 1.00 98.19 80 GLY A CA 1
ATOM 613 C C . GLY A 1 80 ? 5.502 -7.694 3.515 1.00 98.19 80 GLY A C 1
ATOM 614 O O . GLY A 1 80 ? 4.984 -6.772 4.141 1.00 98.19 80 GLY A O 1
ATOM 615 N N . ARG A 1 81 ? 6.767 -7.600 3.092 1.00 98.25 81 ARG A N 1
ATOM 616 C CA . ARG A 1 81 ? 7.547 -6.368 3.270 1.00 98.25 81 ARG A CA 1
ATOM 617 C C . ARG A 1 81 ? 6.911 -5.207 2.534 1.00 98.25 81 ARG A C 1
ATOM 619 O O . ARG A 1 81 ? 6.447 -5.373 1.404 1.00 98.25 81 ARG A O 1
ATOM 626 N N . TYR A 1 82 ? 6.960 -4.031 3.150 1.00 97.81 82 TYR A N 1
ATOM 627 C CA . TYR A 1 82 ? 6.510 -2.799 2.519 1.00 97.81 82 TYR A CA 1
ATOM 628 C C . TYR A 1 82 ? 7.314 -1.573 2.958 1.00 97.81 82 TYR A C 1
ATOM 630 O O . TYR A 1 82 ? 8.052 -1.592 3.948 1.00 97.81 82 TYR A O 1
ATOM 638 N N . ALA A 1 83 ? 7.139 -0.502 2.190 1.00 95.44 83 ALA A N 1
ATOM 639 C CA . ALA A 1 83 ? 7.653 0.833 2.441 1.00 95.44 83 ALA A CA 1
ATOM 640 C C . ALA A 1 83 ? 6.653 1.881 1.957 1.00 95.44 83 ALA A C 1
ATOM 642 O O . ALA A 1 83 ? 5.886 1.648 1.016 1.00 95.44 83 ALA A O 1
ATOM 643 N N . HIS A 1 84 ? 6.676 3.046 2.593 1.00 95.19 84 HIS A N 1
ATOM 644 C CA . HIS A 1 84 ? 5.809 4.154 2.230 1.00 95.19 84 HIS A CA 1
ATOM 645 C C . HIS A 1 84 ? 6.625 5.418 2.022 1.00 95.19 84 HIS A C 1
ATOM 647 O O . HIS A 1 84 ? 7.228 5.955 2.947 1.00 95.19 84 HIS A O 1
ATOM 653 N N . TRP A 1 85 ? 6.582 5.918 0.795 1.00 91.56 85 TRP A N 1
ATOM 654 C CA . TRP A 1 85 ? 7.260 7.132 0.375 1.00 91.56 85 TRP A CA 1
ATOM 655 C C . TRP A 1 85 ? 6.232 8.215 0.068 1.00 91.56 85 TRP A C 1
ATOM 657 O O . TRP A 1 85 ? 5.056 7.941 -0.170 1.00 91.56 85 TRP A O 1
ATOM 667 N N . ARG A 1 86 ? 6.681 9.469 -0.040 1.00 90.19 86 ARG A N 1
ATOM 668 C CA . ARG A 1 86 ? 5.794 10.581 -0.429 1.00 90.19 86 ARG A CA 1
ATOM 669 C C . ARG A 1 86 ? 5.093 10.356 -1.773 1.00 90.19 86 ARG A C 1
ATOM 671 O O . ARG A 1 86 ? 4.034 10.929 -2.001 1.00 90.19 86 ARG A O 1
ATOM 678 N N . SER A 1 87 ? 5.700 9.565 -2.655 1.00 89.88 87 SER A N 1
ATOM 679 C CA . SER A 1 87 ? 5.214 9.275 -4.005 1.00 89.88 87 SER A CA 1
ATOM 680 C C . SER A 1 87 ? 4.347 8.018 -4.108 1.00 89.88 87 SER A C 1
ATOM 682 O O . SER A 1 87 ? 3.789 7.778 -5.177 1.00 89.88 87 SER A O 1
ATOM 684 N N . GLY A 1 88 ? 4.225 7.209 -3.050 1.00 94.88 88 GLY A N 1
ATOM 685 C CA . GLY A 1 88 ? 3.444 5.978 -3.113 1.00 94.88 88 GLY A CA 1
ATOM 686 C C . GLY A 1 88 ? 3.809 4.932 -2.066 1.00 94.88 88 GLY A C 1
ATOM 687 O O . GLY A 1 88 ? 4.568 5.179 -1.131 1.00 94.88 88 GLY A O 1
ATOM 688 N N . VAL A 1 89 ? 3.254 3.736 -2.246 1.00 97.44 89 VAL A N 1
ATOM 689 C CA . VAL A 1 89 ? 3.496 2.574 -1.383 1.00 97.44 89 VAL A CA 1
ATOM 690 C C . VAL A 1 89 ? 4.076 1.452 -2.229 1.00 97.44 89 VAL A C 1
ATOM 692 O O . VAL A 1 89 ? 3.485 1.084 -3.245 1.00 97.44 89 VAL A O 1
ATOM 695 N N . ALA A 1 90 ? 5.206 0.902 -1.793 1.00 97.69 90 ALA A N 1
ATOM 696 C CA . ALA A 1 90 ? 5.768 -0.333 -2.325 1.00 97.69 90 ALA A CA 1
ATOM 697 C C . ALA A 1 90 ? 5.525 -1.459 -1.323 1.00 97.69 90 ALA A C 1
ATOM 699 O O . ALA A 1 90 ? 5.731 -1.272 -0.127 1.00 97.69 90 ALA A O 1
ATOM 700 N N . PHE A 1 91 ? 5.082 -2.619 -1.788 1.00 98.50 91 PHE A N 1
ATOM 701 C CA . PHE A 1 91 ? 4.768 -3.760 -0.933 1.00 98.50 91 PHE A CA 1
ATOM 702 C C . PHE A 1 91 ? 4.948 -5.074 -1.690 1.00 98.50 91 PHE A C 1
ATOM 704 O O . PHE A 1 91 ? 5.154 -5.080 -2.897 1.00 98.50 91 PHE A O 1
ATOM 711 N N . SER A 1 92 ? 4.866 -6.187 -0.979 1.00 98.75 92 SER A N 1
ATOM 712 C CA . SER A 1 92 ? 4.816 -7.537 -1.543 1.00 98.75 92 SER A CA 1
ATOM 713 C C . SER A 1 92 ? 3.655 -8.292 -0.907 1.00 98.75 92 SER A C 1
ATOM 715 O O . SER A 1 92 ? 3.294 -8.001 0.235 1.00 98.75 92 SER A O 1
ATOM 717 N N . ALA A 1 93 ? 3.061 -9.248 -1.622 1.00 98.62 93 ALA A N 1
ATOM 718 C CA . ALA A 1 93 ? 2.075 -10.137 -1.013 1.00 98.62 93 ALA A CA 1
ATOM 719 C C . ALA A 1 93 ? 2.718 -10.993 0.090 1.00 98.62 93 ALA A C 1
ATOM 721 O O . ALA A 1 93 ? 3.924 -11.265 0.063 1.00 98.62 93 ALA A O 1
ATOM 722 N N . SER A 1 94 ? 1.910 -11.449 1.049 1.00 98.44 94 SER A N 1
ATOM 723 C CA . SER A 1 94 ? 2.400 -12.249 2.185 1.00 98.44 94 SER A CA 1
ATOM 724 C C . SER A 1 94 ? 3.072 -13.565 1.761 1.00 98.44 94 SER A C 1
ATOM 726 O O . SER A 1 94 ? 4.007 -14.027 2.413 1.00 98.44 94 SER A O 1
ATOM 728 N N . ASP A 1 95 ? 2.635 -14.130 0.635 1.00 98.19 95 ASP A N 1
ATOM 729 C CA . ASP A 1 95 ? 3.123 -15.374 0.036 1.00 98.19 95 ASP A CA 1
ATOM 730 C C . ASP A 1 95 ? 3.857 -15.162 -1.299 1.00 98.19 95 ASP A C 1
ATOM 732 O O . ASP A 1 95 ? 4.046 -16.117 -2.051 1.00 98.19 95 ASP A O 1
ATOM 736 N N . ASN A 1 96 ? 4.267 -13.923 -1.601 1.00 98.31 96 ASN A N 1
ATOM 737 C CA . ASN A 1 96 ? 4.972 -13.535 -2.831 1.00 98.31 96 ASN A CA 1
ATOM 738 C C . ASN A 1 96 ? 4.200 -13.726 -4.147 1.00 98.31 96 ASN A C 1
ATOM 740 O O . ASN A 1 96 ? 4.787 -13.562 -5.218 1.00 98.31 96 ASN A O 1
ATOM 744 N N . SER A 1 97 ? 2.903 -14.040 -4.094 1.00 98.25 97 SER A N 1
ATOM 745 C CA . SER A 1 97 ? 2.046 -13.998 -5.282 1.00 98.25 97 SER A CA 1
ATOM 746 C C . SER A 1 97 ? 1.915 -12.567 -5.826 1.00 98.25 97 SER A C 1
ATOM 748 O O . SER A 1 97 ? 1.996 -11.606 -5.064 1.00 98.25 97 SER A O 1
ATOM 750 N N . ASP A 1 98 ? 1.707 -12.407 -7.137 1.00 97.81 98 ASP A N 1
ATOM 751 C CA . ASP A 1 98 ? 1.541 -11.080 -7.748 1.00 97.81 98 ASP A CA 1
ATOM 752 C C . ASP A 1 98 ? 0.227 -10.421 -7.266 1.00 97.81 98 ASP A C 1
ATOM 754 O O . ASP A 1 98 ? -0.857 -10.965 -7.520 1.00 97.81 98 ASP A O 1
ATOM 758 N N . PRO A 1 99 ? 0.277 -9.242 -6.609 1.00 98.19 99 PRO A N 1
ATOM 759 C CA . PRO A 1 99 ? -0.910 -8.496 -6.182 1.00 98.19 99 PRO A CA 1
ATOM 760 C C . PRO A 1 99 ? -1.878 -8.096 -7.308 1.00 98.19 99 PRO A C 1
ATOM 762 O O . PRO A 1 99 ? -3.038 -7.781 -7.034 1.00 98.19 99 PRO A O 1
ATOM 765 N N . ASN A 1 100 ? -1.438 -8.080 -8.571 1.00 98.00 100 ASN A N 1
ATOM 766 C CA . 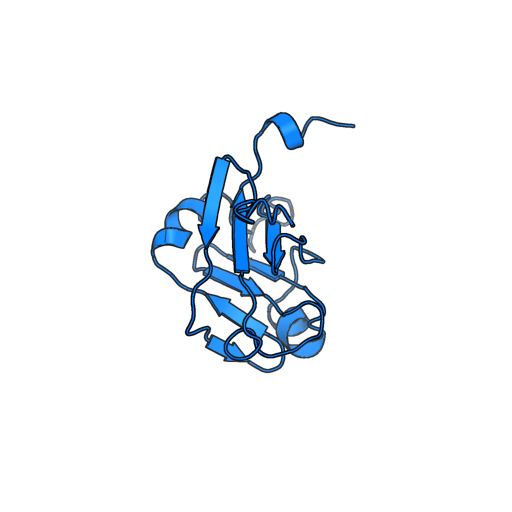ASN A 1 100 ? -2.317 -7.834 -9.717 1.00 98.00 100 ASN A CA 1
ATOM 767 C C . ASN A 1 100 ? -3.238 -9.025 -10.031 1.00 98.00 100 ASN A C 1
ATOM 769 O O . ASN A 1 100 ? -4.356 -8.810 -10.521 1.00 98.00 100 ASN A O 1
ATOM 773 N N . ASP A 1 101 ? -2.797 -10.243 -9.702 1.00 97.62 101 ASP A N 1
ATOM 774 C CA . ASP A 1 101 ? -3.398 -11.496 -10.171 1.00 97.62 101 ASP A CA 1
ATOM 775 C C . ASP A 1 101 ? -3.954 -12.375 -9.043 1.00 97.62 101 ASP A C 1
ATOM 777 O O . ASP A 1 101 ? -4.825 -13.213 -9.280 1.00 97.62 101 ASP A O 1
ATOM 781 N N . ASN A 1 102 ? -3.507 -12.181 -7.802 1.00 96.81 102 ASN A N 1
ATOM 782 C CA . ASN A 1 102 ? -3.862 -13.060 -6.684 1.00 96.81 102 ASN A CA 1
ATOM 783 C C . ASN A 1 102 ? -5.278 -12.849 -6.110 1.00 96.81 102 ASN A C 1
ATOM 785 O O . ASN A 1 102 ? -5.708 -13.600 -5.234 1.00 96.81 102 ASN A O 1
ATOM 789 N N . GLY A 1 103 ? -6.012 -11.843 -6.596 1.00 95.81 103 GLY A N 1
ATOM 790 C CA . GLY A 1 103 ? -7.404 -11.580 -6.220 1.00 95.81 103 GLY A CA 1
ATOM 791 C C . GLY A 1 103 ? -7.612 -10.992 -4.819 1.00 95.81 103 GLY A C 1
ATOM 792 O O . GLY A 1 103 ? -8.761 -10.892 -4.384 1.00 95.81 103 GLY A O 1
ATOM 793 N N . ARG A 1 104 ? -6.540 -10.589 -4.125 1.00 96.56 104 ARG A N 1
ATOM 794 C CA . ARG A 1 104 ? -6.593 -10.050 -2.758 1.00 96.56 104 ARG A CA 1
ATOM 795 C C . ARG A 1 104 ? -6.853 -8.548 -2.730 1.00 96.56 104 ARG A C 1
ATOM 797 O O . ARG A 1 104 ? -6.656 -7.825 -3.708 1.00 96.56 104 ARG A O 1
ATOM 804 N N . ASN A 1 105 ? -7.310 -8.059 -1.582 1.00 96.25 105 ASN A N 1
ATOM 805 C CA . ASN A 1 105 ? -7.535 -6.640 -1.342 1.00 96.25 105 ASN A CA 1
ATOM 806 C C . ASN A 1 105 ? -6.411 -6.037 -0.517 1.00 96.25 105 ASN A C 1
ATOM 808 O O . ASN A 1 105 ? -6.120 -6.504 0.581 1.00 96.25 105 ASN A O 1
ATOM 812 N N . TYR A 1 106 ? -5.876 -4.924 -1.006 1.00 97.44 106 TYR A N 1
ATOM 813 C CA . TYR A 1 106 ? -4.785 -4.221 -0.354 1.00 97.44 106 TYR A CA 1
ATOM 814 C C . TYR A 1 106 ? -5.226 -2.855 0.158 1.00 97.44 106 TYR A C 1
ATOM 816 O O . TYR A 1 106 ? -6.001 -2.150 -0.497 1.00 97.44 106 TYR A O 1
ATOM 824 N N . TRP A 1 107 ? -4.727 -2.469 1.330 1.00 97.81 107 TRP A N 1
ATOM 825 C CA . TRP A 1 107 ? -5.057 -1.195 1.968 1.00 97.81 107 TRP A CA 1
ATOM 826 C C . TRP A 1 107 ? -3.827 -0.545 2.581 1.00 97.81 107 TRP A C 1
ATOM 828 O O . TRP A 1 107 ? -3.043 -1.233 3.216 1.00 97.81 107 TRP A O 1
ATOM 838 N N . ALA A 1 108 ? -3.706 0.774 2.461 1.00 97.31 108 ALA A N 1
ATOM 839 C CA . ALA A 1 108 ? -2.781 1.597 3.231 1.00 97.31 108 ALA A CA 1
ATOM 840 C C . ALA A 1 108 ? -3.571 2.387 4.281 1.00 97.31 108 ALA A C 1
ATOM 842 O O . ALA A 1 108 ? -4.537 3.086 3.956 1.00 97.31 108 ALA A O 1
ATOM 843 N N . VAL A 1 109 ? -3.182 2.253 5.548 1.00 96.62 109 VAL A N 1
ATOM 844 C CA . VAL A 1 109 ? -3.973 2.739 6.683 1.00 96.62 109 VAL A CA 1
ATOM 845 C C . VAL A 1 109 ? -3.111 3.567 7.616 1.00 96.62 109 VAL A C 1
ATOM 847 O O . VAL A 1 109 ? -2.132 3.068 8.161 1.00 96.62 109 VAL A O 1
ATOM 850 N N . LEU A 1 110 ? -3.516 4.809 7.873 1.00 95.19 110 LEU A N 1
ATOM 851 C CA . LEU A 1 110 ? -3.023 5.577 9.011 1.00 95.19 110 LEU A CA 1
ATOM 852 C C . LEU A 1 110 ? -3.851 5.183 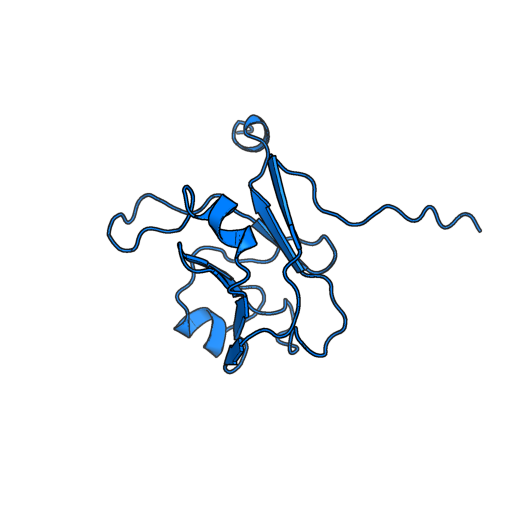10.245 1.00 95.19 110 LEU A C 1
ATOM 854 O O . LEU A 1 110 ? -5.051 5.477 10.267 1.00 95.19 110 LEU A O 1
ATOM 858 N N . PRO A 1 111 ? -3.273 4.536 11.272 1.00 92.75 111 PRO A N 1
ATOM 859 C CA . PRO A 1 111 ? -4.027 4.134 12.455 1.00 92.75 111 PRO A CA 1
ATOM 860 C C . PRO A 1 111 ? -4.554 5.345 13.241 1.00 92.75 111 PRO A C 1
ATOM 862 O O . PRO A 1 111 ? -4.098 6.479 13.078 1.00 92.75 111 PRO A O 1
ATOM 865 N N . ASN A 1 112 ? -5.530 5.107 14.118 1.00 88.38 112 ASN A N 1
ATOM 866 C CA . ASN A 1 112 ? -6.029 6.132 15.039 1.00 88.38 112 ASN A CA 1
ATOM 867 C C . ASN A 1 112 ? -4.935 6.509 16.053 1.00 88.38 112 ASN A C 1
ATOM 869 O O . ASN A 1 112 ? -4.197 5.635 16.510 1.00 88.38 112 ASN A O 1
ATOM 873 N N . GLU A 1 113 ? -4.849 7.772 16.478 1.00 70.12 113 GLU A N 1
ATOM 874 C CA . GLU A 1 113 ? -3.840 8.207 17.468 1.00 70.12 113 GLU A CA 1
ATOM 875 C C . GLU A 1 113 ? -3.909 7.419 18.792 1.00 70.12 113 GLU A C 1
ATOM 877 O O . GLU A 1 113 ? -2.884 7.175 19.425 1.00 70.12 113 GLU A O 1
ATOM 882 N N . GLN A 1 114 ? -5.095 6.940 19.186 1.00 54.69 114 GLN A N 1
ATOM 883 C CA . GLN A 1 114 ? -5.289 6.139 20.404 1.00 54.69 114 GLN A CA 1
ATOM 884 C C . GLN A 1 114 ? -4.631 4.749 20.339 1.00 54.69 114 GLN A C 1
ATOM 886 O O . GLN A 1 114 ? -4.318 4.174 21.378 1.00 54.69 114 GLN A O 1
ATOM 891 N N . SER A 1 115 ? -4.368 4.226 19.137 1.00 51.59 115 SER A N 1
ATOM 892 C CA . SER A 1 115 ? -3.652 2.954 18.940 1.00 51.59 115 SER A CA 1
ATOM 893 C C . SER A 1 115 ? -2.154 3.062 19.246 1.00 51.59 115 SER A C 1
ATOM 895 O O . SER A 1 115 ? -1.504 2.037 19.387 1.00 51.59 115 SER A O 1
ATOM 897 N N . ARG A 1 116 ? -1.603 4.283 19.361 1.00 52.03 116 ARG A N 1
ATOM 898 C CA . ARG A 1 116 ? -0.181 4.519 19.673 1.00 52.03 116 ARG A CA 1
ATOM 899 C C . ARG A 1 116 ? 0.131 4.617 21.172 1.00 52.03 116 ARG A C 1
ATOM 901 O O . ARG A 1 116 ? 1.296 4.731 21.523 1.00 52.03 116 ARG A O 1
ATOM 908 N N . ARG A 1 117 ? -0.881 4.636 22.053 1.00 44.75 117 ARG A N 1
ATOM 909 C CA . ARG A 1 117 ? -0.721 4.825 23.515 1.00 44.75 117 ARG A CA 1
ATOM 910 C C . ARG A 1 117 ? -1.059 3.586 24.351 1.00 44.75 117 ARG A C 1
ATOM 912 O O . ARG A 1 117 ? -1.554 3.714 25.468 1.00 44.75 117 ARG A O 1
ATOM 919 N N . ARG A 1 118 ? -0.837 2.389 23.819 1.00 45.78 118 ARG A N 1
ATOM 920 C CA . ARG A 1 118 ? -0.801 1.178 24.641 1.00 45.78 118 ARG A CA 1
ATOM 921 C C . ARG A 1 118 ? 0.603 0.615 24.555 1.00 45.78 118 ARG A C 1
ATOM 923 O O . ARG A 1 118 ? 0.890 -0.069 23.586 1.00 45.78 118 ARG A O 1
ATOM 930 N N . ASP A 1 119 ? 1.439 1.071 25.481 1.00 41.34 119 ASP A N 1
ATOM 931 C CA . ASP A 1 119 ? 2.332 0.285 26.342 1.00 41.34 119 ASP A CA 1
ATOM 932 C C . ASP A 1 119 ? 2.894 1.207 27.439 1.00 41.34 119 ASP A C 1
ATOM 934 O O . ASP A 1 119 ? 3.244 2.370 27.119 1.00 41.34 119 ASP A O 1
#